Protein AF-A0A971UYH5-F1 (afdb_monomer)

pLDDT: mean 75.54, std 11.7, range [38.66, 85.44]

Mean predicted aligned error: 8.87 Å

Solvent-accessible surface area (backbone atoms only — not comparable to full-atom values): 4249 Å² total; per-residue (Å²): 133,86,77,73,77,73,76,78,52,43,91,54,52,48,81,70,24,81,47,49,83,68,39,52,80,87,46,46,65,56,52,32,51,35,24,29,67,56,75,47,79,57,56,98,58,28,65,59,75,82,56,88,76,51,73,67,57,51,50,50,51,52,46,62,62,69,76,102

Secondary structure (DSSP, 8-state):
---PPP----S--GGGSTTGGGS-HHHHHHHHHHHHTTS---BTTB--TTSPPPHHHHHHHHHHHHT-

Structure (mmCIF, N/CA/C/O backbone):
data_AF-A0A971UYH5-F1
#
_entry.id   AF-A0A971UYH5-F1
#
loop_
_atom_site.group_PDB
_atom_site.id
_atom_site.type_symbol
_atom_site.label_atom_id
_atom_site.label_alt_id
_atom_site.label_comp_id
_atom_site.label_asym_id
_atom_site.labe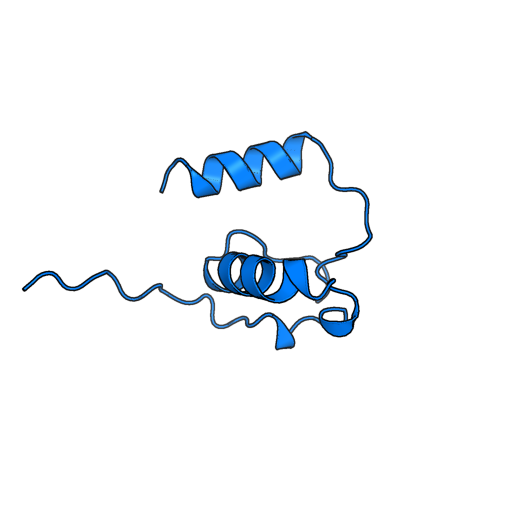l_entity_id
_atom_site.label_seq_id
_atom_site.pdbx_PDB_ins_code
_atom_site.Cartn_x
_atom_site.Cartn_y
_atom_site.Cartn_z
_atom_site.occupancy
_atom_site.B_iso_or_equiv
_atom_site.auth_seq_id
_atom_site.auth_comp_id
_atom_site.auth_asym_id
_atom_site.auth_atom_id
_atom_site.pdbx_PDB_model_num
ATOM 1 N N . MET A 1 1 ? -26.445 -10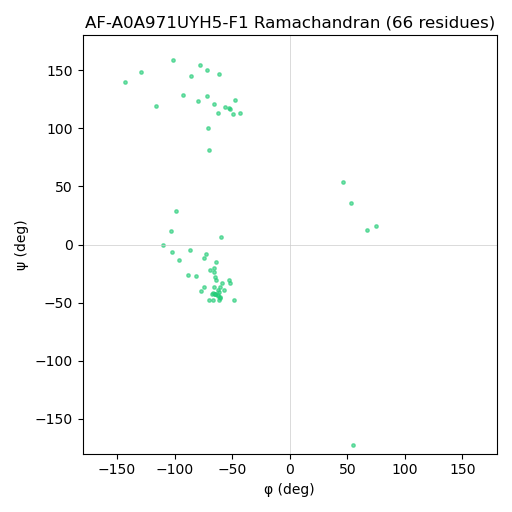.572 18.923 1.00 38.97 1 MET A N 1
ATOM 2 C CA . MET A 1 1 ? -25.516 -11.159 17.929 1.00 38.97 1 MET A CA 1
ATOM 3 C C . MET A 1 1 ? -24.870 -10.019 17.149 1.00 38.97 1 MET A C 1
ATOM 5 O O . MET A 1 1 ? -25.524 -9.424 16.301 1.00 38.97 1 MET A O 1
ATOM 9 N N . ASN A 1 2 ? -23.642 -9.644 17.527 1.00 38.66 2 ASN A N 1
ATOM 10 C CA . ASN A 1 2 ? -22.898 -8.502 16.984 1.00 38.66 2 ASN A CA 1
ATOM 11 C C . ASN A 1 2 ? -22.630 -8.682 15.487 1.00 38.66 2 ASN A C 1
ATOM 13 O O . ASN A 1 2 ? -21.841 -9.540 15.093 1.00 38.66 2 ASN A O 1
ATOM 17 N N . ARG A 1 3 ? -23.250 -7.838 14.660 1.00 50.53 3 ARG A N 1
ATOM 18 C CA . ARG A 1 3 ? -22.835 -7.659 13.270 1.00 50.53 3 ARG A CA 1
ATOM 19 C C . ARG A 1 3 ? -21.503 -6.919 13.315 1.00 50.53 3 ARG A C 1
ATOM 21 O O . ARG A 1 3 ? -21.484 -5.711 13.527 1.00 50.53 3 ARG A O 1
ATOM 28 N N . ILE A 1 4 ? -20.403 -7.654 13.166 1.00 58.88 4 ILE A N 1
ATOM 29 C CA . ILE A 1 4 ? -19.143 -7.053 12.727 1.00 58.88 4 ILE A CA 1
ATOM 30 C C . ILE A 1 4 ? -19.478 -6.181 11.507 1.00 58.88 4 ILE A C 1
ATOM 32 O O . ILE A 1 4 ? -20.145 -6.680 10.593 1.00 58.88 4 ILE A O 1
ATOM 36 N N . PRO A 1 5 ? -19.151 -4.876 11.515 1.00 50.84 5 PRO A N 1
ATOM 37 C CA . PRO A 1 5 ? -19.410 -4.027 10.368 1.00 50.84 5 PRO A CA 1
ATOM 38 C C . PRO A 1 5 ? -18.710 -4.683 9.184 1.00 50.84 5 PRO A C 1
ATOM 40 O O . PRO A 1 5 ? -17.502 -4.914 9.226 1.00 50.84 5 PRO A O 1
ATOM 43 N N . ALA A 1 6 ? -19.488 -5.073 8.172 1.00 52.19 6 ALA A N 1
ATOM 44 C CA . ALA A 1 6 ? -18.918 -5.503 6.912 1.00 52.19 6 ALA A CA 1
ATOM 45 C C . ALA A 1 6 ? -17.984 -4.373 6.488 1.00 52.19 6 ALA A C 1
ATOM 47 O O . ALA A 1 6 ? -18.439 -3.233 6.362 1.00 52.19 6 ALA A O 1
ATOM 48 N N . TYR A 1 7 ? -16.687 -4.681 6.382 1.00 51.31 7 TYR A N 1
ATOM 49 C CA . TYR A 1 7 ? -15.701 -3.792 5.791 1.00 51.31 7 TYR A CA 1
ATOM 50 C C . TYR A 1 7 ? -16.368 -3.229 4.541 1.00 51.31 7 TYR A C 1
ATOM 52 O O . TYR A 1 7 ? -16.738 -3.994 3.649 1.00 51.31 7 TYR A O 1
ATOM 60 N N . SER A 1 8 ? -16.651 -1.925 4.526 1.00 54.84 8 SER A N 1
ATOM 61 C CA . SER A 1 8 ? -17.124 -1.269 3.316 1.00 54.84 8 SER A CA 1
ATOM 62 C C . SER A 1 8 ? -15.920 -1.257 2.397 1.00 54.84 8 SER A C 1
ATOM 64 O O . SER A 1 8 ? -15.171 -0.282 2.380 1.00 54.84 8 SER A O 1
ATOM 66 N N . ALA A 1 9 ? -15.695 -2.394 1.738 1.00 54.66 9 ALA A N 1
ATOM 67 C CA . ALA A 1 9 ? -14.659 -2.600 0.761 1.00 54.66 9 ALA A CA 1
ATOM 68 C C . ALA A 1 9 ? -14.772 -1.425 -0.197 1.00 54.66 9 ALA A C 1
ATOM 70 O O . ALA A 1 9 ? -15.769 -1.280 -0.914 1.00 54.66 9 ALA A O 1
ATOM 71 N N . SER A 1 10 ? -13.768 -0.549 -0.179 1.00 55.81 10 SER A N 1
ATOM 72 C CA . SER A 1 10 ? -13.501 0.227 -1.378 1.00 55.81 10 SER A CA 1
ATOM 73 C C . SER A 1 10 ? -13.411 -0.840 -2.456 1.00 55.81 10 SER A C 1
ATOM 75 O O . SER A 1 10 ? -12.591 -1.740 -2.323 1.00 55.81 10 SER A O 1
ATOM 77 N N . GLY A 1 11 ? -14.303 -0.846 -3.450 1.00 64.44 11 GLY A N 1
ATOM 78 C CA . GLY A 1 11 ? -14.428 -1.957 -4.408 1.00 64.44 11 GLY A CA 1
ATOM 79 C C . GLY A 1 11 ? -13.157 -2.252 -5.221 1.00 64.44 11 GLY A C 1
ATOM 80 O O . GLY A 1 11 ? -13.198 -3.071 -6.133 1.00 64.44 11 GLY A O 1
ATOM 81 N N . LYS A 1 12 ? -12.050 -1.574 -4.898 1.00 69.31 12 LYS A N 1
ATOM 82 C CA . LYS A 1 12 ? -10.706 -1.773 -5.397 1.00 69.31 12 LYS A CA 1
ATOM 83 C C . LYS A 1 12 ? -10.032 -2.945 -4.700 1.00 69.31 12 LYS A C 1
ATOM 85 O O . LYS A 1 12 ? -9.853 -2.969 -3.486 1.00 69.31 12 LYS A O 1
ATOM 90 N N . LYS A 1 13 ? -9.591 -3.900 -5.501 1.00 79.50 13 LYS A N 1
ATOM 91 C CA . LYS A 1 13 ? -8.807 -5.057 -5.082 1.00 79.50 13 LYS A CA 1
ATOM 92 C C . LYS A 1 13 ? -7.343 -4.829 -5.418 1.00 79.50 13 LYS A C 1
ATOM 94 O O . LYS A 1 13 ? -7.004 -4.093 -6.339 1.00 79.50 13 LYS A O 1
ATOM 99 N N . LEU A 1 14 ? -6.454 -5.551 -4.734 1.00 77.00 14 LEU A N 1
ATOM 100 C CA . LEU A 1 14 ? -5.026 -5.569 -5.075 1.00 77.00 14 LEU A CA 1
ATOM 101 C C . LEU A 1 14 ? -4.790 -5.888 -6.565 1.00 77.00 14 LEU A C 1
ATOM 103 O O . LEU A 1 14 ? -3.863 -5.361 -7.167 1.00 77.00 14 LEU A O 1
ATOM 107 N N . ALA A 1 15 ? -5.650 -6.715 -7.164 1.00 81.38 15 ALA A N 1
ATOM 108 C CA . ALA A 1 15 ? -5.594 -7.080 -8.577 1.00 81.38 15 ALA A CA 1
ATOM 109 C C . ALA A 1 15 ? -5.854 -5.912 -9.551 1.00 81.38 15 ALA A C 1
ATOM 111 O O . ALA A 1 15 ? -5.433 -6.002 -10.701 1.00 81.38 15 ALA A O 1
ATOM 112 N N . ASP A 1 16 ? -6.483 -4.821 -9.104 1.00 84.12 16 ASP A N 1
ATOM 113 C CA . ASP A 1 16 ? -6.751 -3.649 -9.950 1.00 84.12 16 ASP A CA 1
ATOM 114 C C . ASP A 1 16 ? -5.490 -2.810 -10.201 1.00 84.12 16 ASP A C 1
ATOM 116 O O . ASP A 1 16 ? -5.472 -1.928 -11.060 1.00 84.12 16 ASP A O 1
ATOM 120 N N . PHE A 1 17 ? -4.412 -3.089 -9.464 1.00 84.62 17 PHE A N 1
ATOM 121 C CA . PHE A 1 17 ? -3.132 -2.420 -9.624 1.00 84.62 17 PHE A CA 1
ATOM 122 C C . PHE A 1 17 ? -2.233 -3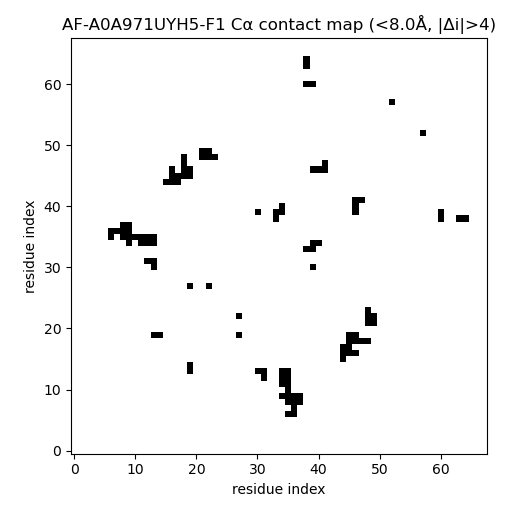.196 -10.586 1.00 84.62 17 PHE A C 1
ATOM 124 O O . PHE A 1 17 ? -1.976 -4.393 -10.418 1.00 84.62 17 PHE A O 1
ATOM 131 N N . SER A 1 18 ? -1.698 -2.491 -11.585 1.00 85.19 18 SER A N 1
ATOM 132 C CA . SER A 1 18 ? -0.882 -3.094 -12.655 1.00 85.19 18 SER A CA 1
ATOM 133 C C . SER A 1 18 ? 0.444 -3.681 -12.152 1.00 85.19 18 SER A C 1
ATOM 135 O O . SER A 1 18 ? 1.024 -4.566 -12.777 1.00 85.19 18 SER A O 1
ATOM 137 N N . ASP A 1 19 ? 0.932 -3.199 -11.012 1.00 85.44 19 ASP A N 1
ATOM 138 C CA . AS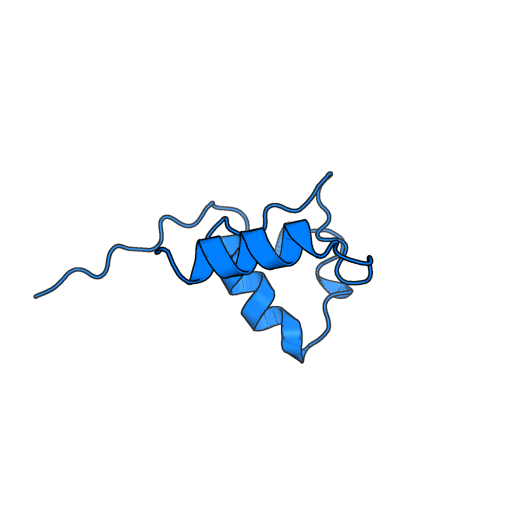P A 1 19 ? 2.172 -3.608 -10.354 1.00 85.44 19 ASP A CA 1
ATOM 139 C C . ASP A 1 19 ? 1.944 -4.526 -9.144 1.00 85.44 19 ASP A C 1
ATOM 141 O O . ASP A 1 19 ? 2.888 -4.840 -8.420 1.00 85.44 19 ASP A O 1
ATOM 145 N N . SER A 1 20 ? 0.722 -5.033 -8.960 1.00 82.38 20 SER A N 1
ATOM 146 C CA . SER A 1 20 ? 0.392 -6.057 -7.958 1.00 82.38 20 SER A CA 1
ATOM 147 C C . SER A 1 20 ? 1.296 -7.293 -8.034 1.00 82.38 20 SER A C 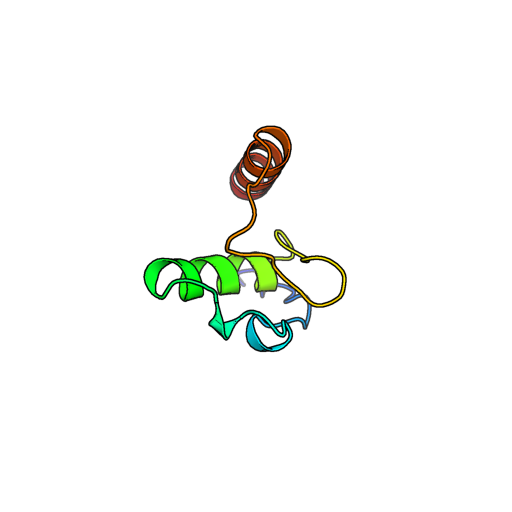1
ATOM 149 O O . SER A 1 20 ? 1.621 -7.897 -7.013 1.00 82.38 20 SER A O 1
ATOM 151 N N . LYS A 1 21 ? 1.784 -7.636 -9.233 1.00 83.31 21 LYS A N 1
ATOM 152 C CA . LYS A 1 21 ? 2.753 -8.723 -9.461 1.00 83.31 21 LYS A CA 1
ATOM 153 C C . LYS A 1 21 ? 4.151 -8.426 -8.909 1.00 83.31 21 LYS A C 1
ATOM 155 O O . LYS A 1 21 ? 4.912 -9.357 -8.671 1.00 83.31 21 LYS A O 1
ATOM 160 N N . HIS A 1 22 ? 4.498 -7.155 -8.707 1.00 85.12 22 HIS A N 1
ATOM 161 C CA . HIS A 1 22 ? 5.772 -6.735 -8.119 1.00 85.12 22 HIS A CA 1
ATOM 162 C C . HIS A 1 22 ? 5.737 -6.680 -6.587 1.00 85.12 22 HIS A C 1
ATOM 164 O O . HIS A 1 22 ? 6.775 -6.428 -5.973 1.00 85.12 22 HIS A O 1
ATOM 170 N N . VAL A 1 23 ? 4.573 -6.913 -5.973 1.00 84.19 23 VAL A N 1
ATOM 171 C CA . VAL A 1 23 ? 4.430 -7.036 -4.520 1.00 84.19 23 VAL A CA 1
ATOM 172 C C . VAL A 1 23 ? 5.053 -8.358 -4.075 1.00 84.19 23 VAL A C 1
ATOM 174 O O . VAL A 1 23 ? 4.727 -9.420 -4.609 1.00 84.19 23 VAL A O 1
ATOM 177 N N . ALA A 1 24 ? 5.946 -8.297 -3.088 1.00 84.44 24 ALA A N 1
ATOM 178 C CA . ALA A 1 24 ? 6.578 -9.483 -2.519 1.00 84.44 24 ALA A CA 1
ATOM 179 C C . ALA A 1 24 ? 5.536 -10.428 -1.896 1.00 84.44 24 ALA A C 1
ATOM 181 O O . ALA A 1 24 ? 4.543 -9.968 -1.333 1.00 84.44 24 ALA A O 1
ATOM 182 N N . ASP A 1 25 ? 5.765 -11.743 -1.949 1.00 84.19 25 ASP A N 1
ATOM 183 C CA . ASP A 1 25 ? 4.782 -12.737 -1.487 1.00 84.19 25 ASP A CA 1
ATOM 184 C C . ASP A 1 25 ? 4.360 -12.545 -0.026 1.00 84.19 25 ASP A C 1
ATOM 186 O O . ASP A 1 25 ? 3.174 -12.635 0.291 1.00 84.19 25 ASP A O 1
ATOM 190 N N . TRP A 1 26 ? 5.306 -12.182 0.844 1.00 83.62 26 TRP A N 1
ATOM 191 C CA . TRP A 1 26 ? 5.032 -11.872 2.249 1.00 83.62 26 TRP A CA 1
ATOM 192 C C . TRP A 1 26 ? 4.124 -10.642 2.421 1.00 83.62 26 TRP A C 1
ATOM 194 O O . TRP A 1 26 ? 3.349 -10.569 3.373 1.00 83.62 26 TRP A O 1
ATOM 204 N N . ALA A 1 27 ? 4.189 -9.685 1.491 1.00 83.62 27 ALA A N 1
ATOM 205 C CA . ALA A 1 27 ? 3.447 -8.432 1.545 1.00 83.62 27 ALA A CA 1
ATOM 206 C C . ALA A 1 27 ? 2.061 -8.545 0.899 1.00 83.62 27 ALA A C 1
ATOM 208 O O . ALA A 1 27 ? 1.151 -7.844 1.326 1.00 83.62 27 ALA A O 1
ATOM 209 N N . LYS A 1 28 ? 1.851 -9.457 -0.063 1.00 83.81 28 LYS A N 1
ATOM 210 C CA . LYS A 1 28 ? 0.593 -9.575 -0.834 1.00 83.81 28 LYS A CA 1
ATOM 211 C C . LYS A 1 28 ? -0.658 -9.578 0.039 1.00 83.81 28 LYS A C 1
ATOM 213 O O . LYS A 1 28 ? -1.599 -8.837 -0.235 1.00 83.81 28 LYS A O 1
ATOM 218 N N . LYS A 1 29 ? -0.668 -10.385 1.103 1.00 82.75 29 LYS A N 1
ATOM 219 C CA . LYS A 1 29 ? -1.827 -10.493 2.002 1.00 82.75 29 LYS A CA 1
ATOM 220 C C . LYS A 1 29 ? -2.064 -9.203 2.791 1.00 82.75 29 LYS A C 1
ATOM 222 O O . LYS A 1 29 ? -3.205 -8.766 2.914 1.00 82.75 29 LYS A O 1
ATOM 227 N N . ALA A 1 30 ? -0.995 -8.585 3.292 1.00 83.31 30 ALA A N 1
ATOM 228 C CA . ALA A 1 30 ? -1.076 -7.329 4.029 1.00 83.31 30 ALA A CA 1
ATOM 229 C C . ALA A 1 30 ? -1.522 -6.179 3.117 1.00 83.31 30 ALA A C 1
ATOM 231 O O . ALA A 1 30 ? -2.462 -5.463 3.448 1.00 83.31 30 ALA A O 1
ATOM 232 N N . THR A 1 31 ? -0.916 -6.044 1.934 1.00 82.88 31 THR A N 1
ATOM 233 C CA . THR A 1 31 ? -1.265 -5.011 0.952 1.00 82.88 31 THR A CA 1
ATOM 234 C C . THR A 1 31 ? -2.700 -5.170 0.460 1.00 82.88 31 THR A C 1
ATOM 236 O O . THR A 1 31 ? -3.399 -4.173 0.334 1.00 82.88 31 THR A O 1
ATOM 239 N N . ALA A 1 32 ? -3.178 -6.401 0.247 1.00 83.62 32 ALA A N 1
ATOM 240 C CA . ALA A 1 32 ? -4.576 -6.647 -0.102 1.00 83.62 32 ALA A CA 1
ATOM 241 C C . ALA A 1 32 ? -5.539 -6.162 0.988 1.00 83.62 32 ALA A C 1
ATOM 243 O O . ALA A 1 32 ? -6.505 -5.480 0.669 1.00 83.62 32 ALA A O 1
ATOM 244 N N . CYS A 1 33 ? -5.243 -6.454 2.258 1.00 82.81 33 CYS A N 1
ATOM 245 C CA . CYS A 1 33 ? -6.035 -5.974 3.391 1.00 82.81 33 CYS A CA 1
ATOM 246 C C . CYS A 1 33 ? -6.033 -4.439 3.478 1.00 82.81 33 CYS A C 1
ATOM 248 O O . CYS A 1 33 ? -7.076 -3.820 3.644 1.00 82.81 33 CYS A O 1
ATOM 250 N N . LEU A 1 34 ? -4.869 -3.810 3.301 1.00 80.44 34 LEU A N 1
ATOM 251 C CA . LEU A 1 34 ? -4.71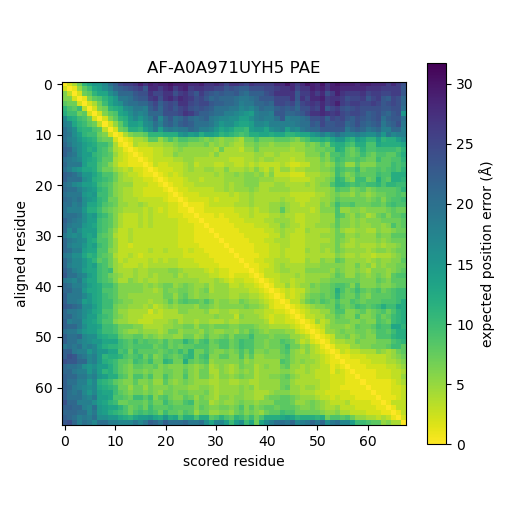0 -2.352 3.358 1.00 80.44 34 LEU A CA 1
ATOM 252 C C . LEU A 1 34 ? -5.437 -1.621 2.218 1.00 80.44 34 LEU A C 1
ATOM 254 O O . LEU A 1 34 ? -5.965 -0.529 2.428 1.00 80.44 34 LEU A O 1
ATOM 258 N N . VAL A 1 35 ? -5.457 -2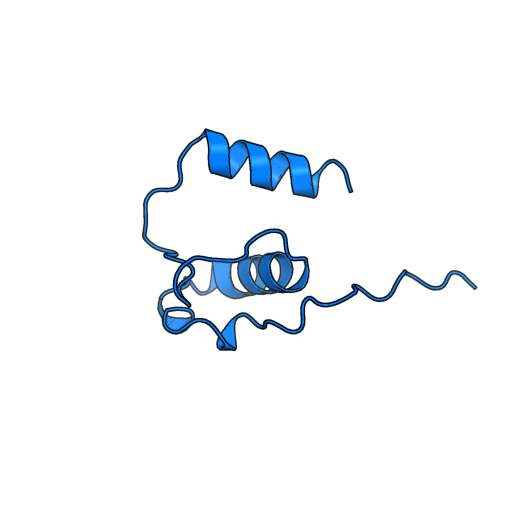.215 1.024 1.00 84.31 35 VAL A N 1
ATOM 259 C CA . VAL A 1 35 ? -6.189 -1.711 -0.148 1.00 84.31 35 VAL A CA 1
ATOM 260 C C . VAL A 1 35 ? -7.695 -1.851 0.053 1.00 84.31 35 VAL A C 1
ATOM 262 O O . VAL A 1 35 ? -8.427 -0.884 -0.142 1.00 84.31 35 VAL A O 1
ATOM 265 N N . ASP A 1 36 ? -8.144 -3.025 0.501 1.00 80.88 36 ASP A N 1
ATOM 266 C CA . ASP A 1 36 ? -9.555 -3.293 0.804 1.00 80.88 36 ASP A CA 1
ATOM 267 C C . ASP A 1 36 ? -10.069 -2.353 1.907 1.00 80.88 36 ASP A C 1
ATOM 269 O O . ASP A 1 36 ? -11.177 -1.816 1.840 1.00 80.88 36 ASP A O 1
ATOM 273 N N . ALA A 1 37 ? -9.197 -2.050 2.873 1.00 78.81 37 ALA A N 1
ATOM 274 C CA . ALA A 1 37 ? -9.447 -1.089 3.932 1.00 78.81 37 ALA A CA 1
ATOM 275 C C . ALA A 1 37 ? -9.427 0.382 3.502 1.00 78.81 37 ALA A C 1
ATOM 277 O O . ALA A 1 37 ? -9.754 1.254 4.312 1.00 78.81 37 ALA A O 1
ATOM 278 N N . GLY A 1 38 ? -9.026 0.677 2.264 1.00 78.62 38 GLY A N 1
ATOM 279 C CA . GLY A 1 38 ? -8.869 2.040 1.759 1.00 78.62 38 GLY A CA 1
ATOM 280 C C . GLY A 1 38 ? -7.734 2.829 2.422 1.00 78.62 38 GLY A C 1
ATOM 281 O O . GLY A 1 38 ? -7.663 4.042 2.246 1.00 78.62 38 GLY A O 1
ATOM 282 N N . ILE A 1 39 ? -6.848 2.166 3.175 1.00 77.62 39 ILE A N 1
ATOM 283 C CA . ILE A 1 39 ? -5.680 2.787 3.824 1.00 77.62 39 ILE A CA 1
ATOM 284 C C . ILE A 1 39 ? -4.607 3.096 2.777 1.00 77.62 39 ILE A C 1
ATOM 286 O O . ILE A 1 39 ? -3.938 4.125 2.848 1.00 77.62 39 ILE A O 1
ATOM 290 N N . ILE A 1 40 ? -4.461 2.216 1.783 1.00 78.31 40 ILE A N 1
ATOM 291 C CA . ILE A 1 40 ? -3.555 2.410 0.652 1.00 78.31 40 ILE A CA 1
ATOM 292 C C . ILE A 1 40 ? -4.385 2.506 -0.620 1.00 78.31 40 ILE A C 1
ATOM 294 O O . ILE A 1 40 ? -5.057 1.552 -0.998 1.00 78.31 40 ILE A O 1
ATOM 298 N N . ASN A 1 41 ? -4.295 3.643 -1.311 1.00 73.62 41 ASN A N 1
ATOM 299 C CA . ASN A 1 41 ? -5.047 3.875 -2.547 1.00 73.62 41 ASN A CA 1
ATOM 300 C C . ASN A 1 41 ? -4.181 3.919 -3.816 1.00 73.62 41 ASN A C 1
ATOM 302 O O . ASN A 1 41 ? -4.713 4.063 -4.918 1.00 73.62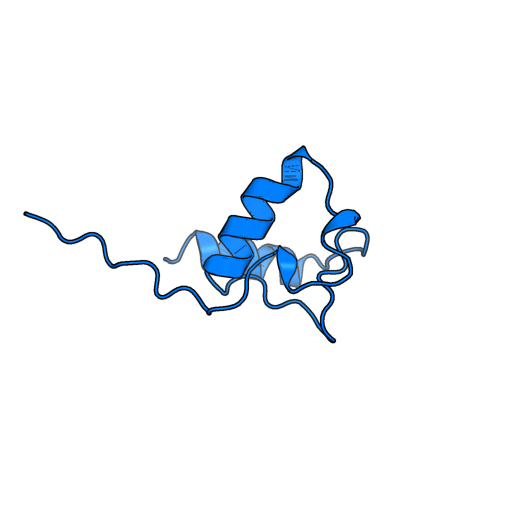 41 ASN A O 1
ATOM 306 N N . GLY A 1 42 ? -2.862 3.750 -3.676 1.00 76.75 42 GLY A N 1
ATOM 307 C CA . GLY A 1 42 ? -1.914 3.874 -4.781 1.00 76.75 42 GLY A CA 1
ATOM 308 C C . GLY A 1 42 ? -2.009 5.222 -5.507 1.00 76.75 42 GLY A C 1
ATOM 309 O O . GLY A 1 42 ? -2.716 6.139 -5.095 1.00 76.75 42 GLY A O 1
ATOM 310 N N . SER A 1 43 ? -1.290 5.351 -6.617 1.00 77.81 43 SER A N 1
ATOM 311 C CA . SER A 1 43 ? -1.384 6.510 -7.506 1.00 77.81 43 SER A CA 1
ATOM 312 C C . SER A 1 43 ? -1.249 6.066 -8.958 1.00 77.81 43 SER A C 1
ATOM 314 O O . SER A 1 43 ? -0.453 5.184 -9.276 1.00 77.81 43 SER A O 1
ATOM 316 N N . SER A 1 44 ? -2.046 6.657 -9.854 1.00 78.25 44 SER A N 1
ATOM 317 C CA . SER A 1 44 ? -2.041 6.336 -11.294 1.00 78.25 44 SER A CA 1
ATOM 318 C C . SER A 1 44 ? -2.213 4.836 -11.611 1.00 78.25 44 SER A C 1
ATOM 320 O O . SER A 1 44 ? -1.590 4.315 -12.532 1.00 78.25 44 SER A O 1
ATOM 322 N N . GLY A 1 45 ? -3.021 4.117 -10.819 1.00 78.06 45 GLY A N 1
ATOM 323 C CA . GLY A 1 45 ? -3.260 2.675 -11.000 1.00 78.06 45 GLY A CA 1
ATOM 324 C C . GLY A 1 45 ? -2.104 1.764 -10.559 1.00 78.06 45 GLY A C 1
ATOM 325 O O . GLY A 1 45 ? -2.066 0.591 -10.937 1.00 78.06 45 GLY A O 1
ATOM 326 N N . LYS A 1 46 ? -1.156 2.290 -9.771 1.00 81.38 46 LYS A N 1
ATOM 327 C CA . LYS A 1 46 ? 0.014 1.570 -9.246 1.00 81.38 46 LYS A CA 1
ATOM 328 C C . LYS A 1 46 ? 0.157 1.742 -7.733 1.00 81.38 46 LYS A C 1
ATOM 330 O O . LYS A 1 46 ? -0.196 2.790 -7.193 1.00 81.38 46 LYS A O 1
ATOM 335 N N . LEU A 1 47 ? 0.688 0.725 -7.058 1.00 79.94 47 LEU A N 1
ATOM 336 C CA . LEU A 1 47 ? 0.989 0.727 -5.617 1.00 79.94 47 LEU A CA 1
ATOM 337 C C . LEU A 1 47 ? 2.445 1.068 -5.299 1.00 79.94 47 LEU A C 1
ATOM 339 O O . LEU A 1 47 ? 2.766 1.328 -4.146 1.00 79.94 47 LEU A O 1
ATOM 343 N N . TYR A 1 48 ? 3.320 1.053 -6.301 1.00 81.06 48 TYR A N 1
ATOM 344 C CA . TYR A 1 48 ? 4.757 1.272 -6.185 1.00 81.06 48 TYR A CA 1
ATOM 345 C C . TYR A 1 48 ? 5.407 0.480 -5.034 1.00 81.06 48 TYR A C 1
ATOM 347 O O . TYR A 1 48 ? 6.129 1.057 -4.223 1.00 81.06 48 TYR A O 1
ATOM 355 N N . PRO A 1 49 ? 5.234 -0.857 -4.965 1.00 74.38 49 PRO A N 1
ATOM 356 C CA . PRO A 1 49 ? 5.681 -1.662 -3.821 1.00 74.38 49 PRO A CA 1
ATOM 357 C C . PRO A 1 49 ? 7.203 -1.687 -3.616 1.00 74.38 49 PRO A C 1
ATOM 359 O O . PRO A 1 49 ? 7.676 -2.115 -2.568 1.00 74.38 49 PRO A O 1
ATOM 362 N N . ARG A 1 50 ? 7.976 -1.268 -4.626 1.00 76.38 50 ARG A N 1
ATOM 363 C CA . ARG A 1 50 ? 9.442 -1.151 -4.579 1.00 76.38 50 ARG A CA 1
ATOM 364 C C . ARG A 1 50 ? 9.934 0.287 -4.406 1.00 76.38 50 ARG A C 1
ATOM 366 O O . ARG A 1 50 ? 11.139 0.484 -4.283 1.00 76.38 50 ARG A O 1
ATOM 373 N N . SER A 1 51 ? 9.044 1.279 -4.449 1.00 78.19 51 SER A N 1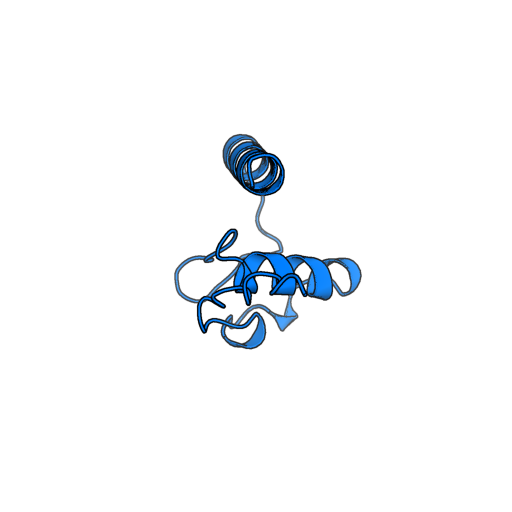
ATOM 374 C CA . SER A 1 51 ? 9.445 2.661 -4.200 1.00 78.19 51 SER A CA 1
ATOM 375 C C . SER A 1 51 ? 9.749 2.864 -2.726 1.00 78.19 51 SER A C 1
ATOM 377 O O . SER A 1 51 ? 9.163 2.232 -1.848 1.00 78.19 51 SER A O 1
ATOM 379 N N . LEU A 1 52 ? 10.666 3.790 -2.466 1.00 73.56 52 LEU A N 1
ATOM 380 C CA . LEU A 1 52 ? 10.914 4.276 -1.121 1.00 73.56 52 LEU A CA 1
ATOM 381 C C . LEU A 1 52 ? 9.665 5.014 -0.642 1.00 73.56 52 LEU A C 1
ATOM 383 O O . LEU A 1 52 ? 9.240 5.983 -1.265 1.00 73.56 52 LEU A O 1
ATOM 387 N N . THR A 1 53 ? 9.090 4.549 0.462 1.00 77.44 53 THR A N 1
ATOM 388 C CA . THR A 1 53 ? 8.043 5.294 1.159 1.00 77.44 53 THR A CA 1
ATOM 389 C C . THR A 1 53 ? 8.696 6.284 2.119 1.00 77.44 53 THR A C 1
ATOM 391 O O . THR A 1 53 ? 9.749 6.015 2.706 1.00 77.44 53 THR A O 1
ATOM 394 N N . THR A 1 54 ? 8.083 7.446 2.289 1.00 81.50 54 THR A N 1
ATOM 395 C CA . THR A 1 54 ? 8.551 8.460 3.234 1.00 81.50 54 THR A CA 1
ATOM 396 C C . THR A 1 54 ? 8.151 8.105 4.668 1.00 81.50 54 THR A C 1
ATOM 398 O O . THR A 1 54 ? 7.156 7.420 4.917 1.00 81.50 54 THR A O 1
ATOM 401 N N . ARG A 1 55 ? 8.904 8.605 5.659 1.00 81.06 55 ARG A N 1
ATOM 402 C CA . ARG A 1 55 ? 8.580 8.385 7.084 1.00 81.06 55 ARG A CA 1
ATOM 403 C C . ARG A 1 55 ? 7.192 8.922 7.451 1.00 81.06 55 ARG A C 1
ATOM 405 O O . ARG A 1 55 ? 6.521 8.329 8.290 1.00 81.06 55 ARG A O 1
ATOM 412 N N . SER A 1 56 ? 6.758 10.009 6.811 1.00 81.88 56 SER A N 1
ATOM 413 C CA . SER A 1 56 ? 5.418 10.582 6.969 1.00 81.88 56 SER A CA 1
ATOM 414 C C . SER A 1 56 ? 4.320 9.663 6.436 1.00 81.88 56 SER A C 1
ATOM 416 O O . SER A 1 56 ? 3.309 9.487 7.108 1.00 81.88 56 SER A O 1
ATOM 418 N N . GLU A 1 57 ? 4.521 9.026 5.279 1.00 78.75 57 GLU A N 1
ATOM 419 C CA . GLU A 1 57 ? 3.557 8.060 4.735 1.00 78.75 57 GLU A CA 1
ATOM 420 C C . GLU A 1 57 ? 3.434 6.824 5.627 1.00 78.75 57 GLU A C 1
ATOM 422 O O . GLU A 1 57 ? 2.320 6.396 5.924 1.00 78.75 57 GLU A O 1
ATOM 427 N N . MET A 1 58 ? 4.556 6.293 6.131 1.00 80.94 58 MET A N 1
ATOM 428 C CA . MET A 1 58 ? 4.517 5.194 7.105 1.00 80.94 58 MET A CA 1
ATOM 429 C C . MET A 1 58 ? 3.782 5.584 8.386 1.00 80.94 58 MET A C 1
ATOM 431 O O . MET A 1 58 ? 2.950 4.817 8.867 1.00 80.94 58 MET A O 1
ATOM 435 N N . ALA A 1 59 ? 4.072 6.764 8.942 1.00 84.38 59 ALA A N 1
ATOM 436 C CA . ALA A 1 59 ? 3.411 7.241 10.152 1.00 84.38 59 ALA A CA 1
ATOM 437 C C . ALA A 1 59 ? 1.900 7.391 9.939 1.00 84.38 59 ALA A C 1
ATOM 439 O O . ALA A 1 59 ? 1.122 6.984 10.797 1.00 84.38 59 ALA A O 1
ATOM 440 N N . HIS A 1 60 ? 1.480 7.900 8.778 1.00 82.50 60 HIS A N 1
ATOM 441 C CA . HIS A 1 60 ? 0.068 8.025 8.427 1.00 82.50 60 HIS A CA 1
ATOM 442 C C . HIS A 1 60 ? -0.620 6.660 8.283 1.00 82.50 60 HIS A C 1
ATOM 444 O O . HIS A 1 60 ? -1.728 6.478 8.792 1.00 82.50 60 HIS A O 1
ATOM 450 N N . MET A 1 61 ? 0.034 5.680 7.648 1.00 81.50 61 MET A N 1
ATOM 451 C CA . MET A 1 61 ? -0.484 4.308 7.564 1.00 81.50 61 MET A CA 1
ATOM 452 C C . MET A 1 61 ? -0.628 3.679 8.951 1.00 81.50 61 MET A C 1
ATOM 454 O O . MET A 1 61 ? -1.681 3.133 9.267 1.00 81.50 61 MET A O 1
ATOM 458 N N . LEU A 1 62 ? 0.398 3.791 9.799 1.00 82.44 62 LEU A N 1
ATOM 459 C CA . LEU A 1 62 ? 0.374 3.236 11.152 1.00 82.44 62 LEU A CA 1
ATOM 460 C C . LEU A 1 62 ? -0.685 3.916 12.027 1.00 82.44 62 LEU A C 1
ATOM 462 O O . LEU A 1 62 ? -1.420 3.239 12.738 1.00 82.44 62 LEU A O 1
ATOM 466 N N . PHE A 1 63 ? -0.808 5.239 11.943 1.00 83.44 63 PHE A N 1
ATOM 467 C CA . PHE A 1 63 ? -1.846 5.989 12.646 1.00 83.44 63 PHE A CA 1
ATOM 468 C C . PHE A 1 63 ? -3.248 5.578 12.186 1.00 83.44 63 PHE A C 1
ATOM 470 O O . PHE A 1 63 ? -4.116 5.340 13.016 1.00 83.44 63 PHE A O 1
ATOM 477 N N . SER A 1 64 ? -3.454 5.412 10.878 1.00 78.00 64 SER A N 1
ATOM 478 C CA . SER A 1 64 ? -4.732 4.949 10.317 1.00 78.00 64 SER A CA 1
ATOM 479 C C . SER A 1 64 ? -5.079 3.514 10.725 1.00 78.00 64 SER A C 1
ATOM 481 O O . SER A 1 64 ? -6.256 3.170 10.784 1.00 78.00 64 SER A O 1
ATOM 483 N N . LEU A 1 65 ? -4.071 2.678 11.002 1.00 79.38 65 LEU A N 1
ATOM 484 C CA . LEU A 1 65 ? -4.252 1.323 11.528 1.00 79.38 65 LEU A CA 1
ATOM 485 C C . LEU A 1 65 ? -4.573 1.309 13.026 1.00 79.38 65 LEU A C 1
ATOM 487 O O . LEU A 1 65 ? -5.376 0.492 13.458 1.00 79.38 65 LEU A O 1
ATOM 491 N N . LEU A 1 66 ? -3.926 2.169 13.814 1.00 81.44 66 LEU A N 1
ATOM 492 C CA . LEU A 1 66 ? -4.082 2.209 15.272 1.00 81.44 66 LEU A CA 1
ATOM 493 C C . LEU A 1 66 ? -5.328 2.969 15.728 1.00 81.44 66 LEU A C 1
ATOM 495 O O . LEU A 1 66 ? -5.833 2.712 16.814 1.00 81.44 66 LEU A O 1
ATOM 499 N N . ASN A 1 67 ? -5.792 3.930 14.934 1.00 71.94 67 ASN A N 1
ATOM 500 C CA . ASN A 1 67 ? -6.870 4.840 15.309 1.00 71.94 67 ASN A CA 1
ATOM 501 C C . ASN A 1 67 ? -8.230 4.415 14.726 1.00 71.94 67 ASN A C 1
ATOM 503 O O . ASN A 1 67 ? -9.072 5.259 14.416 1.00 71.94 67 ASN A O 1
ATOM 507 N N . LYS A 1 68 ? -8.415 3.108 14.516 1.00 53.94 68 LYS A N 1
ATOM 508 C CA . LYS A 1 68 ? -9.600 2.507 13.902 1.00 53.94 68 LYS A CA 1
ATOM 509 C C . LYS A 1 68 ? -10.098 1.314 14.711 1.00 53.94 68 LYS A C 1
ATOM 511 O O . LYS A 1 68 ? -9.256 0.635 15.336 1.00 53.94 68 LYS A O 1
#

Radius of gyration: 12.92 Å; Cα contacts (8 Å, |Δi|>4): 55; chains: 1; bounding box: 36×23×31 Å

Foldseek 3Di:
DDDPPDQPFPVDACVQAPCSVVADPVCNVVVRVCNRNVLQVPPPSHRPNVDDDDPVSVVSSVCVVVVD

Sequence (68 aa):
MNRIPAYSASGKKLADFSDSKHVADWAKKATACLVDAGIINGSSGKLYPRSLTTRSEMAHMLFSLLNK